Protein AF-A0A3R7UG62-F1 (afdb_monomer_lite)

Foldseek 3Di:
DPDDDPPPDDPVNVLVVCCVVCPPVPVNLVSCLVVVCQVVVVVPDDPPDPDDDDPRDDQQASDDWDDPVPVVPDVDDIDPGHHDDD

pLDDT: mean 89.12, std 8.04, range [55.28, 97.25]

Radius of gyration: 18.3 Å; chains: 1; bounding box: 57×28×43 Å

Sequence (86 aa):
NAAVDATSATVQDIIDEKGWELAAEHKRWFDLVRTETLESAILKRDPTEQVPLVRQPGKAQYISPIPAEAIATSKLVQNPQGFKIQ

Structure (mmCIF, N/CA/C/O backbone):
data_AF-A0A3R7UG62-F1
#
_entry.id   AF-A0A3R7UG62-F1
#
loop_
_atom_site.group_PDB
_atom_site.id
_atom_site.type_symbol
_atom_site.label_atom_id
_atom_site.label_alt_id
_atom_site.label_comp_id
_atom_site.label_asym_id
_atom_site.label_entity_id
_atom_site.label_seq_id
_atom_site.pdbx_PDB_ins_code
_atom_site.Cartn_x
_atom_site.Cartn_y
_atom_site.Cartn_z
_atom_site.occupancy
_atom_site.B_iso_or_equiv
_atom_site.auth_seq_id
_atom_site.auth_comp_id
_atom_site.auth_asym_id
_atom_site.auth_atom_id
_atom_site.pdbx_PDB_model_num
ATOM 1 N N . ASN A 1 1 ? 35.900 -5.773 -15.176 1.00 55.28 1 ASN A N 1
ATOM 2 C CA . ASN A 1 1 ? 34.882 -5.225 -14.258 1.00 55.28 1 ASN A CA 1
ATOM 3 C C . ASN A 1 1 ? 34.284 -3.984 -14.873 1.00 55.28 1 ASN A C 1
ATOM 5 O O . ASN A 1 1 ? 34.990 -2.993 -14.994 1.00 55.28 1 ASN A O 1
ATOM 9 N N . ALA A 1 2 ? 33.033 -4.064 -15.326 1.00 70.81 2 ALA A N 1
ATOM 10 C CA . ALA A 1 2 ? 32.277 -2.864 -15.666 1.00 70.81 2 ALA A CA 1
ATOM 11 C C . ALA A 1 2 ? 32.026 -2.071 -14.374 1.00 70.81 2 ALA 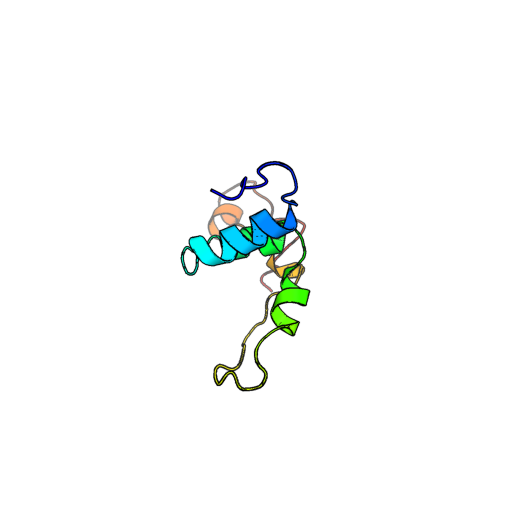A C 1
ATOM 13 O O . ALA A 1 2 ? 31.788 -2.673 -13.325 1.00 70.81 2 ALA A O 1
ATOM 14 N N . ALA A 1 3 ? 32.137 -0.745 -14.432 1.00 79.75 3 ALA A N 1
ATOM 15 C CA . ALA A 1 3 ? 31.777 0.107 -13.308 1.00 79.75 3 ALA A CA 1
ATOM 16 C C . ALA A 1 3 ? 30.251 0.059 -13.139 1.00 79.75 3 ALA A C 1
ATOM 18 O O . ALA A 1 3 ? 29.525 0.361 -14.083 1.00 79.75 3 ALA A O 1
ATOM 19 N N . VAL A 1 4 ? 29.776 -0.367 -11.968 1.00 77.31 4 VAL A N 1
ATOM 20 C CA . VAL A 1 4 ? 28.352 -0.299 -11.625 1.00 77.31 4 VAL A CA 1
ATOM 21 C C . VAL A 1 4 ? 28.029 1.156 -11.307 1.00 77.31 4 VAL A C 1
ATOM 23 O O . VAL A 1 4 ? 28.657 1.751 -10.431 1.00 77.31 4 VAL A O 1
ATOM 26 N N . ASP A 1 5 ? 27.082 1.728 -12.041 1.00 77.00 5 ASP A N 1
ATOM 27 C CA . ASP A 1 5 ? 26.550 3.055 -11.757 1.00 77.00 5 ASP A CA 1
ATOM 28 C C . ASP A 1 5 ? 25.653 2.986 -10.514 1.00 77.00 5 ASP A C 1
ATOM 30 O O . ASP A 1 5 ? 24.612 2.333 -10.518 1.00 77.00 5 ASP A O 1
ATOM 34 N N . ALA A 1 6 ? 26.099 3.625 -9.434 1.00 76.75 6 ALA A N 1
ATOM 35 C CA . ALA A 1 6 ? 25.418 3.631 -8.144 1.00 76.75 6 ALA A CA 1
ATOM 36 C C . ALA A 1 6 ? 24.621 4.922 -7.884 1.00 76.75 6 ALA A C 1
ATOM 38 O O . ALA A 1 6 ? 24.103 5.095 -6.781 1.00 76.75 6 ALA A O 1
ATOM 39 N N . THR A 1 7 ? 24.555 5.855 -8.842 1.00 84.69 7 THR A N 1
ATOM 40 C CA . THR A 1 7 ? 23.988 7.195 -8.605 1.00 84.69 7 THR A CA 1
ATOM 41 C C . THR A 1 7 ? 22.838 7.569 -9.532 1.00 84.69 7 THR A C 1
ATOM 43 O O . THR A 1 7 ? 22.145 8.542 -9.241 1.00 84.69 7 THR A O 1
ATOM 46 N N . SER A 1 8 ? 22.588 6.817 -10.606 1.00 89.38 8 SER A N 1
ATOM 47 C CA . SER A 1 8 ? 21.499 7.111 -11.551 1.00 89.38 8 SER A CA 1
ATOM 48 C C . SER A 1 8 ? 20.133 6.524 -11.187 1.00 89.38 8 SER A C 1
ATOM 50 O O . SER A 1 8 ? 19.148 6.857 -11.847 1.00 89.38 8 SER A O 1
ATOM 52 N N . ALA A 1 9 ? 20.044 5.687 -10.148 1.00 90.31 9 ALA A N 1
ATOM 53 C CA . ALA A 1 9 ? 18.789 5.050 -9.758 1.00 90.31 9 ALA A CA 1
ATOM 54 C C . ALA A 1 9 ? 17.712 6.083 -9.388 1.00 90.31 9 ALA A C 1
ATOM 56 O O . ALA A 1 9 ? 17.919 6.975 -8.558 1.00 90.31 9 ALA A O 1
ATOM 57 N N . THR A 1 10 ? 16.533 5.939 -9.982 1.00 92.56 10 THR A N 1
ATOM 58 C CA . THR A 1 10 ? 15.368 6.773 -9.689 1.00 92.56 10 THR A CA 1
ATOM 59 C C . THR A 1 10 ? 14.547 6.196 -8.535 1.00 92.56 10 THR A C 1
ATOM 61 O O . THR A 1 10 ? 14.670 5.032 -8.153 1.00 92.56 10 THR A O 1
ATOM 64 N N . VAL A 1 11 ? 13.633 7.002 -7.983 1.00 91.19 11 VAL A N 1
ATOM 65 C CA . VAL A 1 11 ? 12.676 6.525 -6.966 1.00 91.19 11 VAL A CA 1
ATOM 66 C C . VAL A 1 11 ? 11.802 5.389 -7.507 1.00 91.19 11 VAL A C 1
ATOM 68 O O . VAL A 1 11 ? 11.436 4.492 -6.749 1.00 91.19 11 VAL A O 1
ATOM 71 N N . GLN A 1 12 ? 11.478 5.413 -8.802 1.00 91.19 12 GLN A N 1
ATOM 72 C CA . GLN A 1 12 ? 10.681 4.365 -9.428 1.00 91.19 12 GLN A CA 1
ATOM 73 C C . GLN A 1 12 ? 11.463 3.050 -9.512 1.00 91.19 12 GLN A C 1
ATOM 75 O O . GLN A 1 12 ? 10.911 2.019 -9.138 1.00 91.19 12 GLN A O 1
ATOM 80 N N . ASP A 1 13 ? 12.752 3.102 -9.868 1.00 92.88 13 ASP A N 1
ATOM 81 C CA . ASP A 1 13 ? 13.620 1.915 -9.892 1.00 92.88 13 ASP A CA 1
ATOM 82 C C . ASP A 1 13 ? 13.674 1.247 -8.511 1.00 92.88 13 ASP A C 1
ATOM 84 O O . ASP A 1 13 ? 13.536 0.033 -8.391 1.00 92.88 13 ASP A O 1
ATOM 88 N N . ILE A 1 14 ? 13.763 2.047 -7.442 1.00 92.81 14 ILE A N 1
ATOM 89 C CA . ILE A 1 14 ? 13.735 1.542 -6.060 1.00 92.81 14 ILE A CA 1
ATOM 90 C C . ILE A 1 14 ? 12.385 0.888 -5.728 1.00 92.81 14 ILE A C 1
ATOM 92 O O . ILE A 1 14 ? 12.339 -0.142 -5.056 1.00 92.81 14 ILE A O 1
ATOM 96 N N . ILE A 1 15 ? 11.267 1.485 -6.152 1.00 94.00 15 ILE A N 1
ATOM 97 C CA . ILE A 1 15 ? 9.920 0.949 -5.894 1.00 94.00 15 ILE A CA 1
ATOM 98 C C . ILE A 1 15 ? 9.685 -0.359 -6.650 1.00 94.00 15 ILE A C 1
ATOM 100 O O . ILE A 1 15 ? 9.002 -1.248 -6.128 1.00 94.00 15 ILE A O 1
ATOM 104 N N . ASP A 1 16 ? 10.200 -0.465 -7.869 1.00 93.00 16 ASP A N 1
ATOM 105 C CA . ASP A 1 16 ? 10.054 -1.654 -8.697 1.00 93.00 16 ASP A CA 1
ATOM 106 C C . ASP A 1 16 ? 10.941 -2.787 -8.184 1.00 93.00 16 ASP A C 1
ATOM 108 O O . ASP A 1 16 ? 10.429 -3.887 -7.973 1.00 93.00 16 ASP A O 1
ATOM 112 N N . GLU A 1 17 ? 12.196 -2.502 -7.830 1.00 94.81 17 GLU A N 1
ATOM 113 C CA . GLU A 1 17 ? 13.089 -3.483 -7.203 1.00 94.81 17 GLU A CA 1
ATOM 114 C C . GLU A 1 17 ? 12.529 -3.983 -5.867 1.00 94.81 17 GLU A C 1
ATOM 116 O O . GLU A 1 17 ? 12.443 -5.183 -5.620 1.00 94.81 17 GLU A O 1
ATOM 121 N N . LYS A 1 18 ? 12.018 -3.078 -5.027 1.00 95.62 18 LYS A N 1
ATOM 122 C CA . LYS A 1 18 ? 11.328 -3.457 -3.787 1.00 95.62 18 LYS A CA 1
ATOM 123 C C . LYS A 1 18 ? 10.097 -4.335 -4.050 1.00 95.62 18 LYS A C 1
ATOM 125 O O . LYS A 1 18 ? 9.731 -5.151 -3.205 1.00 95.62 18 LYS A O 1
ATOM 130 N N . GLY A 1 19 ? 9.427 -4.145 -5.187 1.00 94.00 19 GLY A N 1
ATOM 131 C CA . GLY A 1 19 ? 8.296 -4.966 -5.610 1.00 94.00 19 GLY A CA 1
ATOM 132 C C . GLY A 1 19 ? 8.697 -6.402 -5.943 1.00 94.00 19 GLY A C 1
ATOM 133 O O . GLY A 1 19 ? 7.944 -7.314 -5.601 1.00 94.00 19 GLY A O 1
ATOM 134 N N . TRP A 1 20 ? 9.864 -6.588 -6.563 1.00 95.25 20 TRP A N 1
ATOM 135 C CA . TRP A 1 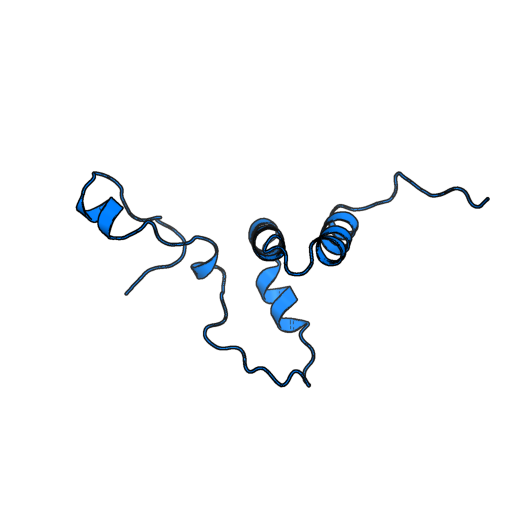20 ? 10.451 -7.903 -6.817 1.00 95.25 20 TRP A CA 1
ATOM 136 C C . TRP A 1 20 ? 10.919 -8.566 -5.530 1.00 95.25 20 TRP A C 1
ATOM 138 O O . TRP A 1 20 ? 10.507 -9.686 -5.236 1.00 95.25 20 TRP A O 1
ATOM 148 N N . GLU A 1 21 ? 11.711 -7.849 -4.739 1.00 97.25 21 GLU A N 1
ATOM 149 C CA . GLU A 1 21 ? 12.426 -8.461 -3.624 1.00 97.25 21 GLU A CA 1
ATOM 150 C C . GLU A 1 21 ? 11.532 -8.766 -2.420 1.00 97.25 21 GLU A C 1
ATOM 152 O O . GLU A 1 21 ? 11.770 -9.723 -1.693 1.00 97.25 21 GLU A O 1
ATOM 157 N N . LEU A 1 22 ? 10.451 -7.999 -2.233 1.00 96.81 22 LEU A N 1
ATOM 158 C CA . LEU A 1 22 ? 9.482 -8.189 -1.144 1.00 96.81 22 LEU A CA 1
ATOM 159 C C . LEU A 1 22 ? 8.133 -8.717 -1.657 1.00 96.81 22 LEU A C 1
ATOM 161 O O . LEU A 1 22 ? 7.065 -8.412 -1.097 1.00 96.81 22 LEU A O 1
ATOM 165 N N . ALA A 1 23 ? 8.151 -9.462 -2.764 1.00 95.00 23 ALA A N 1
ATOM 166 C CA . ALA A 1 23 ? 6.954 -10.072 -3.323 1.00 95.00 23 ALA A CA 1
ATOM 167 C C . ALA A 1 23 ? 6.293 -11.011 -2.296 1.00 95.00 23 ALA A C 1
ATOM 169 O O . ALA A 1 23 ? 6.953 -11.738 -1.565 1.00 95.00 23 ALA A O 1
ATOM 170 N N . ALA A 1 24 ? 4.959 -10.979 -2.224 1.00 93.38 24 ALA A N 1
ATOM 171 C CA . ALA A 1 24 ? 4.154 -11.726 -1.246 1.00 93.38 24 ALA A CA 1
ATOM 172 C C . ALA A 1 24 ? 4.385 -11.384 0.251 1.00 93.38 24 ALA A C 1
ATOM 174 O O . ALA A 1 24 ? 3.740 -11.977 1.114 1.00 93.38 24 ALA A O 1
ATOM 175 N N . GLU A 1 25 ? 5.174 -10.359 0.592 1.00 96.62 25 GLU A N 1
ATOM 176 C CA . GLU A 1 25 ? 5.403 -9.939 1.990 1.00 96.62 25 GLU A CA 1
ATOM 177 C C . GLU A 1 25 ? 4.446 -8.844 2.499 1.00 96.62 25 GLU A C 1
ATOM 179 O O . GLU A 1 25 ? 4.705 -8.162 3.494 1.00 96.62 25 GLU A O 1
ATOM 184 N N . HIS A 1 26 ? 3.321 -8.630 1.814 1.00 93.38 26 HIS A N 1
ATOM 185 C CA . HIS A 1 26 ? 2.313 -7.619 2.171 1.00 93.38 26 HIS A CA 1
ATOM 186 C C . HIS A 1 26 ? 2.824 -6.162 2.147 1.00 93.38 26 HIS A C 1
ATOM 188 O O . HIS A 1 26 ? 2.133 -5.253 2.606 1.00 93.38 26 HIS A O 1
ATOM 194 N N . LYS A 1 27 ? 4.015 -5.896 1.591 1.00 95.44 27 LYS A N 1
ATOM 195 C CA . LYS A 1 27 ? 4.589 -4.540 1.506 1.00 95.44 27 LYS A CA 1
ATOM 196 C C . LYS A 1 27 ? 4.069 -3.745 0.314 1.00 95.44 27 LYS A C 1
ATOM 198 O O . LYS A 1 27 ? 3.902 -2.530 0.419 1.00 95.44 27 LYS A O 1
ATOM 203 N N . ARG A 1 28 ? 3.748 -4.432 -0.790 1.00 94.69 28 ARG A N 1
ATOM 204 C CA . ARG A 1 28 ? 3.379 -3.792 -2.061 1.00 94.69 28 ARG A CA 1
ATOM 205 C C . ARG A 1 28 ? 2.159 -2.878 -1.946 1.00 94.69 28 ARG A C 1
ATOM 207 O O . ARG A 1 28 ? 2.155 -1.817 -2.556 1.00 94.69 28 ARG A O 1
ATOM 214 N N . TRP A 1 29 ? 1.167 -3.240 -1.128 1.00 93.62 29 TRP A N 1
ATOM 215 C CA . TRP A 1 29 ? -0.018 -2.408 -0.889 1.00 93.62 29 TRP A CA 1
ATOM 216 C C . TRP A 1 29 ? 0.348 -0.989 -0.436 1.00 93.62 29 TRP A C 1
ATOM 218 O O . TRP A 1 29 ? -0.126 -0.011 -1.008 1.00 93.62 29 TRP A O 1
ATOM 228 N N . PHE A 1 30 ? 1.249 -0.871 0.542 1.00 94.81 30 PHE A N 1
ATOM 229 C CA . PHE A 1 30 ? 1.652 0.421 1.095 1.00 94.81 30 PHE A CA 1
ATOM 230 C C . PHE A 1 30 ? 2.412 1.276 0.080 1.00 94.81 30 PHE A C 1
ATOM 232 O O . PHE A 1 30 ? 2.230 2.491 0.056 1.00 94.81 30 PHE A O 1
ATOM 239 N N . ASP A 1 31 ? 3.227 0.655 -0.778 1.00 96.00 31 ASP A N 1
ATOM 240 C CA . ASP A 1 31 ? 3.922 1.364 -1.854 1.00 96.00 31 ASP A CA 1
ATOM 241 C C . ASP A 1 31 ? 2.950 1.878 -2.921 1.00 96.00 31 ASP A C 1
ATOM 243 O O . ASP A 1 31 ? 3.046 3.038 -3.321 1.00 96.00 31 ASP A O 1
ATOM 247 N N . LEU A 1 32 ? 1.974 1.063 -3.327 1.00 94.44 32 LEU A N 1
ATOM 248 C CA . LEU A 1 32 ? 0.953 1.461 -4.300 1.00 94.44 32 LEU A CA 1
ATOM 249 C C . LEU A 1 32 ? 0.059 2.589 -3.770 1.00 94.44 32 LEU A C 1
ATOM 251 O O . LEU A 1 32 ? -0.240 3.531 -4.500 1.00 94.44 32 LEU A O 1
ATOM 255 N N . VAL A 1 33 ? -0.338 2.523 -2.497 1.00 94.25 33 VAL A N 1
ATOM 256 C CA . VAL A 1 33 ? -1.186 3.540 -1.860 1.00 94.25 33 VAL A CA 1
ATOM 257 C C . VAL A 1 33 ? -0.434 4.857 -1.676 1.00 94.25 33 VAL A C 1
ATOM 259 O O . VAL A 1 33 ? -0.938 5.899 -2.088 1.00 94.25 33 VAL A O 1
ATOM 262 N N . ARG A 1 34 ? 0.788 4.836 -1.120 1.00 94.19 34 ARG A N 1
ATOM 263 C CA . ARG A 1 34 ? 1.554 6.071 -0.847 1.00 94.19 34 ARG A CA 1
ATOM 264 C C . ARG A 1 34 ? 2.030 6.793 -2.110 1.00 94.19 34 ARG A C 1
ATOM 266 O O . ARG A 1 34 ? 2.389 7.961 -2.031 1.00 94.19 34 ARG A O 1
ATOM 273 N N . THR A 1 35 ? 2.091 6.091 -3.242 1.00 94.25 35 THR A N 1
ATOM 274 C CA . THR A 1 35 ? 2.445 6.666 -4.552 1.00 94.25 35 THR A CA 1
ATOM 275 C C . THR A 1 35 ? 1.239 6.884 -5.461 1.00 94.25 35 THR A C 1
ATOM 277 O O . THR A 1 35 ? 1.401 7.349 -6.582 1.00 94.25 35 THR A O 1
ATOM 280 N N . GLU A 1 36 ? 0.034 6.552 -4.990 1.00 93.38 36 GLU A N 1
ATOM 281 C CA . GLU A 1 36 ? -1.211 6.603 -5.761 1.00 93.38 36 GLU A CA 1
ATOM 282 C C . GLU A 1 36 ? -1.176 5.829 -7.096 1.00 93.38 36 GLU A C 1
ATOM 284 O O . GLU A 1 36 ? -1.839 6.201 -8.062 1.00 93.38 36 GLU A O 1
ATOM 289 N N . THR A 1 37 ? -0.443 4.715 -7.159 1.00 92.88 37 THR A N 1
ATOM 290 C CA . THR A 1 37 ? -0.247 3.920 -8.389 1.00 92.88 37 THR A CA 1
ATOM 291 C C . THR A 1 37 ? -1.104 2.652 -8.472 1.00 92.88 37 THR A C 1
ATOM 293 O O . THR A 1 37 ? -0.983 1.900 -9.440 1.00 92.88 37 THR A O 1
ATOM 296 N N . LEU A 1 38 ? -1.992 2.400 -7.500 1.00 92.81 38 LEU A N 1
ATOM 297 C CA . LEU A 1 38 ? -2.817 1.183 -7.446 1.00 92.81 38 LEU A CA 1
ATOM 298 C C . LEU A 1 38 ? -3.656 0.967 -8.714 1.00 92.81 38 LEU A C 1
ATOM 300 O O . LEU A 1 38 ? -3.625 -0.118 -9.289 1.00 92.81 38 LEU A O 1
ATOM 304 N N . GLU A 1 39 ? -4.386 1.992 -9.157 1.00 91.62 39 GLU A N 1
ATOM 305 C CA . GLU A 1 39 ? -5.262 1.900 -10.334 1.00 91.62 39 GLU A CA 1
ATOM 306 C C . GLU A 1 39 ? -4.448 1.586 -11.598 1.00 91.62 39 GLU A C 1
ATOM 308 O O . GLU A 1 39 ? -4.787 0.678 -12.356 1.00 91.62 39 GLU A O 1
ATOM 313 N N . SER A 1 40 ? -3.298 2.243 -11.768 1.00 91.50 40 SER A N 1
ATOM 314 C CA . SER A 1 40 ? -2.358 1.962 -12.859 1.00 91.50 40 SER A CA 1
ATOM 315 C C . SER A 1 40 ? -1.794 0.540 -12.806 1.00 91.50 40 SER A C 1
ATOM 317 O O . SER A 1 40 ? -1.573 -0.066 -13.852 1.00 91.50 40 SER A O 1
ATOM 319 N N . ALA A 1 41 ? -1.546 -0.009 -11.614 1.00 90.81 41 ALA A N 1
ATOM 320 C CA . ALA A 1 41 ? -1.064 -1.379 -11.451 1.00 90.81 41 ALA A CA 1
ATOM 321 C C . ALA A 1 41 ? -2.147 -2.417 -11.794 1.00 90.81 41 ALA A C 1
ATOM 323 O O . ALA A 1 41 ? -1.849 -3.413 -12.449 1.00 90.81 41 ALA A O 1
ATOM 324 N N . ILE A 1 42 ? -3.403 -2.161 -11.419 1.00 89.38 42 ILE A N 1
ATOM 325 C CA . ILE A 1 42 ? -4.554 -3.005 -11.771 1.00 89.38 42 ILE A CA 1
ATOM 326 C C . ILE A 1 42 ? -4.717 -3.102 -13.295 1.00 89.38 42 ILE A C 1
ATOM 328 O O . ILE A 1 42 ? -4.939 -4.192 -13.818 1.00 89.38 42 ILE A O 1
ATOM 332 N N . LEU A 1 43 ? -4.560 -1.985 -14.012 1.00 89.50 43 LEU A N 1
ATOM 333 C CA . LEU A 1 43 ? -4.682 -1.936 -15.475 1.00 89.50 43 LEU A CA 1
ATOM 334 C C . LEU A 1 43 ? -3.568 -2.693 -16.219 1.00 89.50 43 LEU A C 1
ATOM 336 O O . LEU A 1 43 ? -3.736 -3.013 -17.391 1.00 89.50 43 LEU A O 1
ATOM 340 N N . LYS A 1 44 ? -2.439 -2.977 -15.558 1.00 90.88 44 LYS A N 1
ATOM 341 C CA . LYS A 1 44 ? -1.288 -3.696 -16.134 1.00 90.88 44 LYS A CA 1
ATOM 342 C C . LYS A 1 44 ? -1.358 -5.217 -15.959 1.00 90.88 44 LYS A C 1
ATOM 344 O O . LYS A 1 44 ? -0.403 -5.904 -16.312 1.00 90.88 44 LYS A O 1
ATOM 349 N N . ARG A 1 45 ? -2.437 -5.745 -15.378 1.00 89.19 45 ARG A N 1
ATOM 350 C CA . ARG A 1 45 ? -2.614 -7.191 -15.191 1.00 89.19 45 ARG A CA 1
ATOM 351 C C . ARG A 1 45 ? -2.704 -7.915 -16.529 1.00 89.19 45 ARG A C 1
ATOM 353 O O . ARG A 1 45 ? -3.199 -7.364 -17.511 1.00 89.19 45 ARG A O 1
ATOM 360 N N . ASP A 1 46 ? -2.241 -9.159 -16.539 1.00 91.06 46 ASP A N 1
ATOM 361 C CA . ASP A 1 46 ? -2.304 -9.997 -17.729 1.00 91.06 46 ASP A CA 1
ATOM 362 C C . ASP A 1 46 ? -3.778 -10.297 -18.075 1.00 91.06 46 ASP A C 1
ATOM 364 O O . ASP A 1 46 ? -4.527 -10.754 -17.204 1.00 91.06 46 ASP A O 1
ATOM 368 N N . PRO A 1 47 ? -4.227 -10.055 -19.321 1.00 88.81 47 PRO A N 1
ATOM 369 C CA . PRO A 1 47 ? -5.607 -10.323 -19.724 1.00 88.81 47 PRO A CA 1
ATOM 370 C C . PRO A 1 47 ? -5.986 -11.813 -19.673 1.00 88.81 47 PRO A C 1
ATOM 372 O O . PRO A 1 47 ? -7.171 -12.138 -19.703 1.00 88.81 47 PRO A O 1
ATOM 375 N N . THR A 1 48 ? -5.009 -12.720 -19.613 1.00 93.00 48 THR A N 1
ATOM 376 C CA . THR A 1 48 ? -5.200 -14.176 -19.519 1.00 93.00 48 THR A CA 1
ATOM 377 C C . THR A 1 48 ? -5.257 -14.695 -18.082 1.00 93.00 48 THR A C 1
ATOM 379 O O . THR A 1 48 ? -5.453 -15.898 -17.870 1.00 93.00 48 THR A O 1
ATOM 382 N N . GLU A 1 49 ? -5.103 -13.818 -17.085 1.00 90.19 49 GLU A N 1
ATOM 383 C CA . GLU A 1 49 ? -5.148 -14.204 -15.680 1.00 90.19 49 GLU A CA 1
ATOM 384 C C . GLU A 1 49 ? -6.511 -14.817 -15.321 1.00 90.19 49 GLU A C 1
ATOM 386 O O . GLU A 1 49 ? -7.561 -14.190 -15.440 1.00 90.19 49 GLU A O 1
ATOM 391 N N . GLN A 1 50 ? -6.488 -16.063 -14.846 1.00 89.00 50 GLN A N 1
ATOM 392 C CA . GLN A 1 50 ? -7.693 -16.869 -14.605 1.00 89.00 50 GLN A CA 1
ATOM 393 C C . GLN A 1 50 ? -8.431 -16.506 -13.308 1.00 89.00 50 GLN A C 1
ATOM 395 O O . GLN A 1 50 ? -9.472 -17.084 -13.000 1.00 89.00 50 GLN A O 1
ATOM 400 N N . VAL A 1 51 ? -7.887 -15.578 -12.516 1.00 86.06 51 VAL A N 1
ATOM 401 C CA . VAL A 1 51 ? -8.458 -15.179 -11.229 1.00 86.06 51 VAL A CA 1
ATOM 402 C C . VAL A 1 51 ? -9.294 -13.912 -11.427 1.00 86.06 51 VAL A C 1
ATOM 404 O O . VAL A 1 51 ? -8.724 -12.826 -11.590 1.00 86.06 51 VAL A O 1
ATOM 407 N N . PRO A 1 52 ? -10.639 -14.007 -11.405 1.00 84.19 52 PRO A N 1
ATOM 408 C CA . PRO A 1 52 ? -11.482 -12.827 -11.488 1.00 84.19 52 PRO A CA 1
ATOM 409 C C . PRO A 1 52 ? -11.291 -11.978 -10.232 1.00 84.19 52 PRO A C 1
ATOM 411 O O . PRO A 1 52 ? -11.402 -12.459 -9.102 1.00 84.19 52 PRO A O 1
ATOM 414 N N . LEU A 1 53 ? -11.027 -10.690 -10.427 1.00 82.44 53 LEU A N 1
ATOM 415 C CA . LEU A 1 53 ? -10.928 -9.759 -9.316 1.00 82.44 53 LEU A CA 1
ATOM 416 C C . LEU A 1 53 ? -12.320 -9.401 -8.798 1.00 82.44 53 LEU A C 1
ATOM 418 O O . LEU A 1 53 ? -13.169 -8.895 -9.531 1.00 82.44 53 LEU A O 1
ATOM 422 N N . VAL A 1 54 ? -12.533 -9.614 -7.503 1.00 84.94 54 VAL A N 1
ATOM 423 C CA . VAL A 1 54 ? -13.768 -9.264 -6.798 1.00 84.94 54 VAL A CA 1
ATOM 424 C C . VAL A 1 54 ? -13.461 -8.130 -5.825 1.00 84.94 54 VAL A C 1
ATOM 426 O O . VAL A 1 54 ? -12.441 -8.170 -5.144 1.00 84.94 54 VAL A O 1
ATOM 429 N N . ARG A 1 55 ? -14.346 -7.123 -5.742 1.00 85.31 55 ARG A N 1
ATOM 430 C CA . ARG A 1 55 ? -14.210 -5.962 -4.833 1.00 85.31 55 ARG A CA 1
ATOM 431 C C . ARG A 1 55 ? -12.871 -5.229 -4.991 1.00 85.31 55 ARG A C 1
ATOM 433 O O . ARG A 1 55 ? -12.148 -5.021 -4.020 1.00 85.31 55 ARG A O 1
ATOM 440 N N . GLN A 1 56 ? -12.557 -4.840 -6.225 1.00 86.25 56 GLN A N 1
ATOM 441 C CA . GLN A 1 56 ? -11.328 -4.108 -6.516 1.00 86.25 56 GLN A CA 1
ATOM 442 C C . GLN A 1 56 ? -11.227 -2.825 -5.676 1.00 86.25 56 GLN A C 1
ATOM 444 O O . GLN A 1 56 ? -12.168 -2.026 -5.681 1.00 86.25 56 GLN A O 1
ATOM 449 N N . PRO A 1 57 ? -10.120 -2.625 -4.947 1.00 88.19 57 PRO A N 1
ATOM 450 C CA . PRO A 1 57 ? -9.923 -1.414 -4.172 1.00 88.19 57 PRO A CA 1
ATOM 451 C C . PRO A 1 57 ? -9.663 -0.211 -5.084 1.00 88.19 57 PRO A C 1
ATOM 453 O O . PRO A 1 57 ? -8.856 -0.287 -6.006 1.00 88.19 57 PRO A O 1
ATOM 456 N N . GLY A 1 58 ? -10.308 0.914 -4.782 1.00 87.88 58 GLY A N 1
ATOM 457 C CA . GLY A 1 58 ? -9.967 2.234 -5.313 1.00 87.88 58 GLY A CA 1
ATOM 458 C C . GLY A 1 58 ? -9.440 3.155 -4.211 1.00 87.88 58 GLY A C 1
ATOM 459 O O . GLY A 1 58 ? -9.194 2.721 -3.081 1.00 87.88 58 GLY A O 1
ATOM 460 N N . LYS A 1 59 ? -9.322 4.457 -4.503 1.00 89.00 59 LYS A N 1
ATOM 461 C CA . LYS A 1 59 ? -8.851 5.462 -3.523 1.00 89.00 59 LYS A CA 1
ATOM 462 C C . LYS A 1 59 ? -9.651 5.467 -2.214 1.00 89.00 59 LYS A C 1
ATOM 464 O O . LYS A 1 59 ? -9.099 5.712 -1.144 1.00 89.00 59 LYS A O 1
ATOM 469 N N . ALA A 1 60 ? -10.940 5.130 -2.2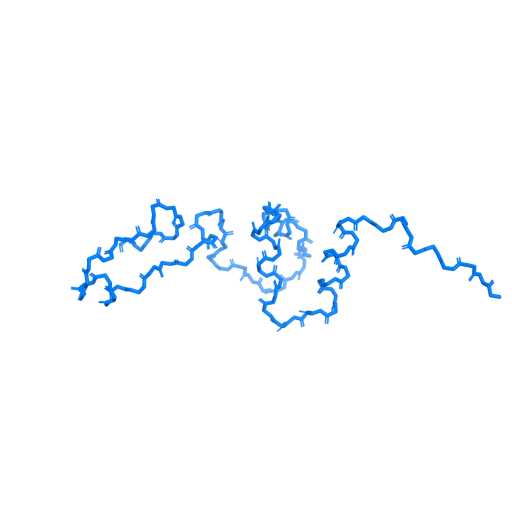72 1.00 88.56 60 ALA A N 1
ATOM 470 C CA . ALA A 1 60 ? -11.790 5.012 -1.089 1.00 88.56 60 ALA A CA 1
ATOM 471 C C . ALA A 1 60 ? -11.385 3.856 -0.153 1.00 88.56 60 ALA A C 1
ATOM 473 O O . ALA A 1 60 ? -11.835 3.826 0.981 1.00 88.56 60 ALA A O 1
ATOM 474 N N . GLN A 1 61 ? -10.550 2.908 -0.579 1.00 90.19 61 GLN A N 1
ATOM 475 C CA . GLN A 1 61 ? -10.114 1.754 0.217 1.00 90.19 61 GLN A CA 1
ATOM 476 C C . GLN A 1 61 ? -8.675 1.893 0.741 1.00 90.19 61 GLN A C 1
ATOM 478 O O . GLN A 1 61 ? -8.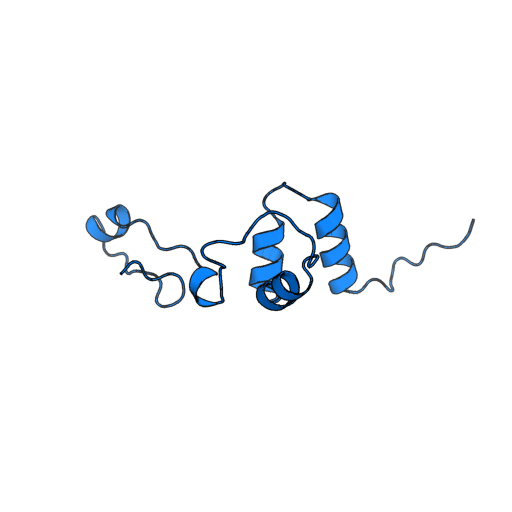183 0.979 1.396 1.00 90.19 61 GLN A O 1
ATOM 483 N N . TYR A 1 62 ? -7.988 3.013 0.487 1.00 91.94 62 TYR A N 1
ATOM 484 C CA . TYR A 1 62 ? -6.577 3.193 0.871 1.00 91.94 62 TYR A CA 1
ATOM 485 C C . TYR A 1 62 ? -6.353 3.190 2.387 1.00 91.94 62 TYR A C 1
ATOM 487 O O . TYR A 1 62 ? -5.289 2.792 2.858 1.00 91.94 62 TYR A O 1
ATOM 495 N N . ILE A 1 63 ? -7.366 3.617 3.144 1.00 91.62 63 ILE A N 1
ATOM 496 C CA . ILE A 1 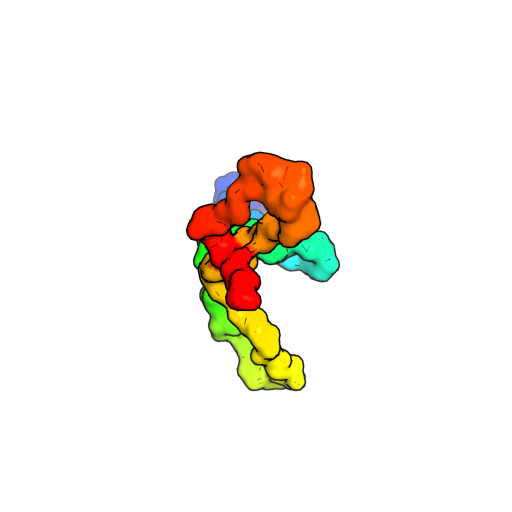63 ? -7.342 3.669 4.603 1.00 91.62 63 ILE A CA 1
ATOM 497 C C . ILE A 1 63 ? -8.401 2.701 5.129 1.00 91.62 63 ILE A C 1
ATOM 499 O O . ILE A 1 63 ? -9.588 2.828 4.808 1.00 91.62 63 ILE A O 1
ATOM 503 N N . SER A 1 64 ? -7.962 1.740 5.942 1.00 90.50 64 SER A N 1
ATOM 504 C CA . SER A 1 64 ? -8.847 0.806 6.638 1.00 90.50 64 SER A CA 1
ATOM 505 C C . SER A 1 64 ? -9.716 1.534 7.670 1.00 90.50 64 SER A C 1
ATOM 507 O O . SER A 1 64 ? -9.251 2.501 8.283 1.00 90.50 64 SER A O 1
ATOM 509 N N . PRO A 1 65 ? -10.951 1.073 7.922 1.00 91.81 65 PRO A N 1
ATOM 510 C CA . PRO A 1 65 ? -11.797 1.677 8.942 1.00 91.81 65 PRO A CA 1
ATOM 511 C C . PRO A 1 65 ? -11.220 1.415 10.339 1.00 91.81 65 PRO A C 1
ATOM 513 O O . PRO A 1 65 ? -10.672 0.344 10.609 1.00 91.81 65 PRO A O 1
ATOM 516 N N . ILE A 1 66 ? -11.394 2.372 11.250 1.00 91.69 66 ILE A N 1
ATOM 517 C CA . ILE A 1 66 ? -11.204 2.126 12.684 1.00 91.69 66 ILE A CA 1
ATOM 518 C C . ILE A 1 66 ? -12.221 1.054 13.117 1.00 91.69 66 ILE A C 1
ATOM 520 O O . ILE A 1 66 ? -13.391 1.164 12.724 1.00 91.69 66 ILE A O 1
ATOM 524 N N . PRO A 1 67 ? -11.818 0.038 13.910 1.00 92.12 67 PRO A N 1
ATOM 525 C CA . PRO A 1 67 ? -12.728 -0.994 14.400 1.00 92.12 67 PRO A CA 1
ATOM 526 C C . PRO A 1 67 ? -13.966 -0.407 15.088 1.00 92.12 67 PRO A C 1
ATOM 528 O O . PRO A 1 67 ? -13.854 0.487 15.927 1.00 92.12 67 PRO A O 1
ATOM 531 N N . ALA A 1 68 ? -15.148 -0.939 14.759 1.00 91.38 68 ALA A N 1
ATOM 532 C CA . ALA A 1 68 ? -16.426 -0.422 15.255 1.00 91.38 68 ALA A CA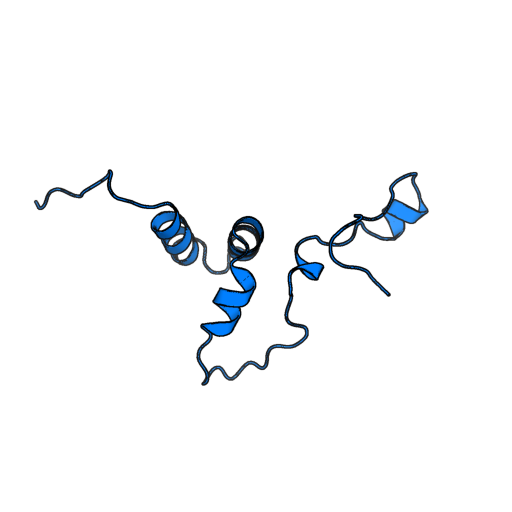 1
ATOM 533 C C . ALA A 1 68 ? -16.517 -0.429 16.790 1.00 91.38 68 ALA A C 1
ATOM 535 O O . ALA A 1 68 ? -17.014 0.524 17.382 1.00 91.38 68 ALA A O 1
ATOM 536 N N . GLU A 1 69 ? -15.976 -1.462 17.439 1.00 94.50 69 GLU A N 1
ATOM 537 C CA . GLU A 1 69 ? -15.938 -1.567 18.901 1.00 94.50 69 GLU A CA 1
ATOM 538 C C . GLU A 1 69 ? -15.104 -0.452 19.547 1.00 94.50 69 GLU A C 1
ATOM 540 O O . GLU A 1 69 ? -15.512 0.125 20.555 1.00 94.50 69 GLU A O 1
ATOM 545 N N . ALA A 1 70 ? -13.975 -0.080 18.936 1.00 94.06 70 ALA A N 1
ATOM 546 C CA . ALA A 1 70 ? -13.141 1.014 19.428 1.00 94.06 70 ALA A CA 1
ATOM 547 C C . ALA A 1 70 ? -13.871 2.364 19.342 1.00 94.06 70 ALA A C 1
ATOM 549 O O . ALA A 1 70 ? -13.720 3.200 20.230 1.00 94.06 70 ALA A O 1
ATOM 550 N N . ILE A 1 71 ? -14.698 2.571 18.312 1.00 94.06 71 ILE A N 1
ATOM 551 C CA . ILE A 1 71 ? -15.556 3.760 18.201 1.00 94.06 71 ILE A CA 1
ATOM 552 C C . ILE A 1 71 ? -16.665 3.715 19.258 1.00 94.06 71 ILE A C 1
ATOM 554 O O . ILE A 1 71 ? -16.882 4.699 19.956 1.00 94.06 71 ILE A O 1
ATOM 558 N N . ALA A 1 72 ? -17.339 2.574 19.414 1.00 94.00 72 ALA A N 1
ATOM 559 C CA . ALA A 1 72 ? -18.475 2.427 20.326 1.00 94.00 72 ALA A CA 1
ATOM 560 C C . ALA A 1 72 ? -18.105 2.612 21.809 1.00 94.00 72 ALA A C 1
ATOM 562 O O . ALA A 1 72 ? -18.947 3.012 22.611 1.00 94.00 72 ALA A O 1
ATOM 563 N N . THR A 1 73 ? -16.857 2.321 22.179 1.00 95.69 73 THR A N 1
ATOM 564 C CA . THR A 1 73 ? -16.378 2.333 23.572 1.00 95.69 73 THR A CA 1
ATOM 565 C C . THR A 1 73 ? -15.548 3.567 23.932 1.00 95.69 73 THR A C 1
ATOM 567 O O . THR A 1 73 ? -15.086 3.685 25.068 1.00 95.69 73 THR A O 1
ATOM 570 N N . SER A 1 74 ? -15.338 4.504 23.002 1.00 95.44 74 SER A N 1
ATOM 571 C CA . SER A 1 74 ? -14.451 5.651 23.218 1.00 95.44 74 SER A CA 1
ATOM 572 C C . SER A 1 74 ? -14.973 6.940 22.572 1.00 95.44 74 SER A C 1
ATOM 574 O O . SER A 1 74 ? -16.097 7.013 22.090 1.00 95.44 74 SER A O 1
ATOM 576 N N . LYS A 1 75 ? -14.149 7.996 22.586 1.00 96.06 75 LYS A N 1
ATOM 577 C CA . LYS A 1 75 ? -14.421 9.266 21.887 1.00 96.06 75 LYS A CA 1
ATOM 578 C C . LYS A 1 75 ? -13.796 9.320 20.488 1.00 96.06 75 LYS A C 1
ATOM 580 O O . LYS A 1 75 ? -13.695 10.399 19.907 1.00 96.06 75 LYS A O 1
ATOM 585 N N . LEU A 1 76 ? -13.312 8.188 19.976 1.00 94.69 76 LEU A N 1
ATOM 586 C CA . LEU A 1 76 ? -12.768 8.107 18.627 1.00 94.69 76 LEU A CA 1
ATOM 587 C C . LEU A 1 76 ? -13.877 8.353 17.600 1.00 94.69 76 LEU A C 1
ATOM 589 O O . LEU A 1 76 ? -14.994 7.862 17.734 1.00 94.69 76 LEU A O 1
ATOM 593 N N . VAL A 1 77 ? -13.541 9.095 16.550 1.00 92.19 77 VAL A N 1
ATOM 594 C CA . VAL A 1 77 ? -14.400 9.304 15.381 1.00 92.19 77 VAL A CA 1
ATOM 595 C C . VAL A 1 77 ? -13.788 8.536 14.217 1.00 92.19 77 VAL A C 1
ATOM 597 O O . VAL A 1 77 ? -12.564 8.455 14.113 1.00 92.19 77 VAL A O 1
ATOM 600 N N . GLN A 1 78 ? -14.627 7.959 13.352 1.00 92.00 78 GLN A N 1
ATOM 601 C CA . GLN A 1 78 ? -14.155 7.254 12.160 1.00 92.00 78 GLN A CA 1
ATOM 602 C C . GLN A 1 78 ? -13.288 8.167 11.279 1.00 92.00 78 GLN A C 1
ATOM 604 O O . GLN A 1 78 ? -13.496 9.382 11.229 1.00 92.00 78 GLN A O 1
ATOM 609 N N . ASN A 1 79 ? -12.354 7.560 10.545 1.00 89.94 79 ASN A N 1
ATOM 610 C CA . ASN A 1 79 ? -11.541 8.249 9.554 1.00 89.94 79 ASN A CA 1
ATOM 611 C C . ASN A 1 79 ? -12.443 9.064 8.601 1.00 89.94 79 ASN A C 1
ATOM 613 O O . ASN A 1 79 ? -13.389 8.512 8.028 1.00 89.94 79 ASN A O 1
ATOM 617 N N . PRO A 1 80 ? -12.174 10.370 8.404 1.00 87.81 80 PRO A N 1
ATOM 618 C CA . PRO A 1 80 ? -12.999 11.215 7.536 1.00 87.81 80 PRO A CA 1
ATOM 619 C C . PRO A 1 80 ? -12.896 10.803 6.058 1.00 87.81 80 PRO A C 1
ATOM 621 O O . PRO A 1 80 ? -13.803 11.061 5.264 1.00 87.81 80 PRO A O 1
ATOM 624 N N . GLN A 1 81 ? -11.787 10.151 5.705 1.00 84.31 81 GLN A N 1
ATOM 625 C CA . GLN A 1 81 ? -11.439 9.635 4.387 1.00 84.31 81 GLN A CA 1
ATOM 626 C C . GLN A 1 81 ? -11.229 8.117 4.476 1.00 84.31 81 GLN A C 1
ATOM 628 O O . GLN A 1 81 ? -10.908 7.595 5.542 1.00 84.31 81 GLN A O 1
ATOM 633 N N . GLY A 1 82 ? -11.356 7.416 3.350 1.00 77.44 82 GLY A N 1
ATOM 634 C CA . GLY A 1 82 ? -11.154 5.970 3.287 1.00 77.44 82 GLY A CA 1
ATOM 635 C C . GLY A 1 82 ? -12.444 5.164 3.398 1.00 77.44 82 GLY A C 1
ATOM 636 O O . GLY A 1 82 ? -13.529 5.644 3.053 1.00 77.44 82 GLY A O 1
ATOM 637 N N . PHE A 1 83 ? -12.301 3.902 3.805 1.00 78.62 83 PHE A N 1
ATOM 638 C CA . PHE A 1 83 ? -13.348 2.906 3.627 1.00 78.62 83 PHE A CA 1
ATOM 639 C C . PHE A 1 83 ? -14.521 3.173 4.571 1.00 78.62 83 PHE A C 1
ATOM 641 O O . PHE A 1 83 ? -14.369 3.143 5.792 1.00 78.62 83 PHE A O 1
ATOM 648 N N . LYS A 1 84 ? -15.705 3.410 3.998 1.00 71.88 84 LYS A N 1
ATOM 649 C CA . LYS A 1 84 ? -16.947 3.600 4.752 1.00 71.88 84 LYS A CA 1
ATOM 650 C C . LYS A 1 84 ? -17.735 2.298 4.747 1.00 71.88 84 LYS A C 1
ATOM 652 O O . LYS A 1 84 ? -18.154 1.835 3.689 1.00 71.88 84 LYS A O 1
ATOM 657 N N . ILE A 1 85 ? -17.905 1.713 5.928 1.00 64.69 85 ILE A N 1
ATOM 658 C CA . ILE A 1 85 ? -18.827 0.595 6.131 1.00 64.69 85 ILE A CA 1
ATOM 659 C C . ILE A 1 85 ? -20.236 1.202 6.068 1.00 64.69 85 ILE A C 1
ATOM 661 O O . ILE A 1 85 ? -20.506 2.148 6.810 1.00 64.69 85 ILE A O 1
ATOM 665 N N . GLN A 1 86 ? -21.056 0.745 5.116 1.00 56.25 86 GLN A N 1
ATOM 666 C CA . GLN A 1 86 ? -22.463 1.147 4.997 1.00 56.25 86 GLN A CA 1
ATOM 667 C C . GLN A 1 86 ? -23.303 0.527 6.109 1.00 56.25 86 GLN A C 1
ATOM 669 O O . GLN A 1 86 ? -23.016 -0.640 6.463 1.00 56.25 86 GLN A O 1
#

Secondary structure (DSSP, 8-state):
-PPP--S---HHHHHHHHHHHTTTTT-HHHHHHHTT-HHHHHHTS-TT--S---S---GGGSSPPPPHHHHHTSS----SSS----